Protein AF-A0A1F3C4R5-F1 (afdb_monomer_lite)

Structure (mmCIF, N/CA/C/O backbone):
data_AF-A0A1F3C4R5-F1
#
_entry.id   AF-A0A1F3C4R5-F1
#
loop_
_atom_site.group_PDB
_atom_site.id
_atom_site.type_symbol
_atom_site.label_atom_id
_atom_site.label_alt_id
_atom_site.label_comp_id
_atom_site.label_asym_id
_atom_site.label_entity_id
_atom_site.label_seq_id
_atom_site.pdbx_PDB_ins_code
_atom_site.Cartn_x
_atom_site.Cartn_y
_atom_site.Cartn_z
_atom_site.occupancy
_atom_site.B_iso_or_equiv
_atom_site.auth_seq_id
_atom_site.auth_comp_id
_atom_site.auth_asym_id
_atom_site.auth_atom_id
_atom_site.pdbx_PDB_model_num
ATOM 1 N N . MET A 1 1 ? -13.277 0.450 -11.439 1.00 74.12 1 MET A N 1
ATOM 2 C CA . MET A 1 1 ? -12.091 1.014 -10.760 1.00 74.12 1 MET A CA 1
ATOM 3 C C . MET A 1 1 ? -11.879 0.213 -9.482 1.00 74.12 1 MET A C 1
ATOM 5 O O . MET A 1 1 ? -12.808 0.153 -8.687 1.00 74.12 1 MET A O 1
ATOM 9 N N . ALA A 1 2 ? -10.758 -0.502 -9.339 1.00 87.56 2 ALA A N 1
ATOM 10 C CA . ALA A 1 2 ? -10.528 -1.398 -8.200 1.00 87.56 2 ALA A CA 1
ATOM 11 C C . ALA A 1 2 ? -9.751 -0.668 -7.095 1.00 87.56 2 ALA A C 1
ATOM 13 O O . ALA A 1 2 ? -8.646 -0.189 -7.342 1.00 87.56 2 ALA A O 1
ATOM 14 N N . GLN A 1 3 ? -10.319 -0.594 -5.893 1.00 93.06 3 GLN A N 1
ATOM 15 C CA . GLN A 1 3 ? -9.693 0.014 -4.718 1.00 93.06 3 GLN A CA 1
ATOM 16 C C . GLN A 1 3 ? -9.530 -1.045 -3.629 1.00 93.06 3 GLN A C 1
ATOM 18 O O . GLN A 1 3 ? -10.498 -1.710 -3.261 1.00 93.06 3 GLN A O 1
ATOM 23 N N . LEU A 1 4 ? -8.319 -1.177 -3.095 1.00 92.50 4 LEU A N 1
ATOM 24 C CA . LEU A 1 4 ? -8.063 -1.984 -1.909 1.00 92.50 4 LEU A CA 1
ATOM 25 C C . LEU A 1 4 ? -8.250 -1.115 -0.668 1.00 92.50 4 LEU A C 1
ATOM 27 O O . LEU A 1 4 ? -7.641 -0.053 -0.564 1.00 92.50 4 LEU A O 1
ATOM 31 N N . VAL A 1 5 ? -9.056 -1.574 0.285 1.00 92.00 5 VAL A N 1
ATOM 32 C CA . VAL A 1 5 ? -9.194 -0.925 1.593 1.00 92.00 5 VAL A CA 1
ATOM 33 C C . VAL A 1 5 ? -8.549 -1.819 2.641 1.00 92.00 5 VAL A C 1
ATOM 35 O O . VAL A 1 5 ? -9.043 -2.908 2.925 1.00 92.00 5 VAL A O 1
ATOM 38 N N . PHE A 1 6 ? -7.442 -1.353 3.207 1.00 90.31 6 PHE A N 1
ATOM 39 C CA . PHE A 1 6 ? -6.709 -2.027 4.265 1.00 90.31 6 PHE A CA 1
ATOM 40 C C . PHE A 1 6 ? -7.033 -1.374 5.610 1.00 90.31 6 PHE A C 1
ATOM 42 O O . PHE A 1 6 ? -6.884 -0.164 5.769 1.00 90.31 6 PHE A O 1
ATOM 49 N N . LYS A 1 7 ? -7.485 -2.159 6.588 1.00 89.19 7 LYS A N 1
ATOM 50 C CA . LYS A 1 7 ? -7.705 -1.676 7.955 1.00 89.19 7 LYS A CA 1
ATOM 51 C C . LYS A 1 7 ? -6.462 -1.999 8.780 1.00 89.19 7 LYS A C 1
ATOM 53 O O . LYS A 1 7 ? -6.140 -3.169 8.939 1.00 89.19 7 LYS A O 1
ATOM 58 N N . SER A 1 8 ? -5.770 -0.971 9.258 1.00 84.31 8 SER A N 1
ATOM 59 C CA . SER A 1 8 ? -4.632 -1.094 10.170 1.00 84.31 8 SER A CA 1
ATOM 60 C C . SER A 1 8 ? -5.040 -0.684 11.580 1.00 84.31 8 SER A C 1
ATOM 62 O O . SER A 1 8 ? -5.694 0.348 11.740 1.00 84.31 8 SER A O 1
ATOM 64 N N . ASP A 1 9 ? -4.575 -1.404 12.594 1.00 80.88 9 ASP A N 1
ATOM 65 C CA . ASP A 1 9 ? -4.675 -0.960 13.987 1.00 80.88 9 ASP A CA 1
ATOM 66 C C . ASP A 1 9 ? -3.834 0.301 14.250 1.00 80.88 9 ASP A C 1
ATOM 68 O O . ASP A 1 9 ? -2.860 0.575 13.534 1.00 80.88 9 ASP A O 1
ATOM 72 N N . ILE A 1 10 ? -4.204 1.071 15.282 1.00 68.31 10 ILE A N 1
ATOM 73 C CA . ILE A 1 10 ? -3.535 2.334 15.643 1.00 68.31 10 ILE A CA 1
ATOM 74 C C . ILE A 1 10 ? -2.052 2.135 15.942 1.00 68.31 10 ILE A C 1
ATOM 76 O O . ILE A 1 10 ? -1.234 2.973 15.557 1.00 68.31 10 ILE A O 1
ATOM 80 N N . GLU A 1 11 ? -1.729 1.012 16.578 1.00 75.12 11 GLU A N 1
ATOM 81 C CA . GLU A 1 11 ? -0.389 0.668 17.050 1.00 75.12 11 GLU A CA 1
ATOM 82 C C . GLU A 1 11 ? 0.577 0.367 15.901 1.00 75.12 11 GLU A C 1
ATOM 84 O O . GLU A 1 11 ? 1.792 0.414 16.088 1.00 75.12 11 GLU A O 1
ATOM 89 N N . ASN A 1 12 ? 0.059 0.124 14.690 1.00 78.19 12 ASN A N 1
ATOM 90 C CA . ASN A 1 12 ? 0.909 -0.115 13.537 1.00 78.19 12 ASN A CA 1
ATOM 91 C C . ASN A 1 12 ? 1.658 1.163 13.140 1.00 78.19 12 ASN A C 1
ATOM 93 O O . ASN A 1 12 ? 1.070 2.177 12.725 1.00 78.19 12 ASN A O 1
ATOM 97 N N . SER A 1 13 ? 2.983 1.072 13.209 1.00 82.62 13 SER A N 1
ATOM 98 C CA . SER A 1 13 ? 3.908 2.038 12.627 1.00 82.62 13 SER A CA 1
ATOM 99 C C . SER A 1 13 ? 3.760 2.100 11.101 1.00 82.62 13 SER A C 1
ATOM 101 O O . SER A 1 13 ? 3.239 1.187 10.455 1.00 82.62 13 SER A O 1
ATOM 103 N N . LEU A 1 14 ? 4.244 3.188 10.494 1.00 84.06 14 LEU A N 1
ATOM 104 C CA . LEU A 1 14 ? 4.212 3.369 9.038 1.00 84.06 14 LEU A CA 1
ATOM 105 C C . LEU A 1 14 ? 4.914 2.213 8.295 1.00 84.06 14 LEU A C 1
ATOM 107 O O . LEU A 1 14 ? 4.426 1.763 7.262 1.00 84.06 14 LEU A O 1
ATOM 111 N N . MET A 1 15 ? 6.031 1.710 8.837 1.00 85.31 15 MET A N 1
ATOM 112 C CA . MET A 1 15 ? 6.761 0.569 8.272 1.00 85.31 15 MET A CA 1
ATOM 113 C C . MET A 1 15 ? 5.917 -0.702 8.258 1.00 85.31 15 MET A C 1
ATOM 115 O O . MET A 1 15 ? 5.772 -1.306 7.200 1.00 85.31 15 MET A O 1
ATOM 119 N N . GLN A 1 16 ? 5.284 -1.048 9.382 1.00 87.44 16 GLN A N 1
ATOM 120 C CA . GLN A 1 16 ? 4.413 -2.225 9.465 1.00 87.44 16 GLN A CA 1
ATOM 121 C C . GLN A 1 16 ? 3.253 -2.136 8.470 1.00 87.44 16 GLN A C 1
ATOM 123 O O . GLN A 1 16 ? 2.923 -3.114 7.804 1.00 87.44 16 GLN A O 1
ATOM 128 N N . ILE A 1 17 ? 2.668 -0.944 8.298 1.00 88.75 17 ILE A N 1
ATOM 129 C CA . ILE A 1 17 ? 1.636 -0.719 7.279 1.00 88.75 17 ILE A CA 1
ATOM 130 C C . ILE A 1 17 ? 2.186 -1.020 5.883 1.00 88.75 17 ILE A C 1
ATOM 132 O O . ILE A 1 17 ? 1.518 -1.713 5.117 1.00 88.75 17 ILE A O 1
ATOM 136 N N . PHE A 1 18 ? 3.387 -0.540 5.547 1.00 89.12 18 PHE A N 1
ATOM 137 C CA . PHE A 1 18 ? 4.003 -0.820 4.250 1.00 89.12 18 PHE A CA 1
ATOM 138 C C . PHE A 1 18 ? 4.265 -2.308 4.026 1.00 89.12 18 PHE A C 1
ATOM 140 O O . PHE A 1 18 ? 3.983 -2.800 2.935 1.00 89.12 18 PHE A O 1
ATOM 147 N N . GLU A 1 19 ? 4.748 -3.033 5.034 1.00 88.94 19 GLU A N 1
ATOM 148 C CA . GLU A 1 19 ? 4.947 -4.484 4.945 1.00 88.94 19 GLU A CA 1
ATOM 149 C C . GLU A 1 19 ? 3.635 -5.228 4.697 1.00 88.94 19 GLU A C 1
ATOM 151 O O . GLU A 1 19 ? 3.583 -6.127 3.858 1.00 88.94 19 GLU A O 1
ATOM 156 N N . LEU A 1 20 ? 2.558 -4.807 5.365 1.00 89.06 20 LEU A N 1
ATOM 157 C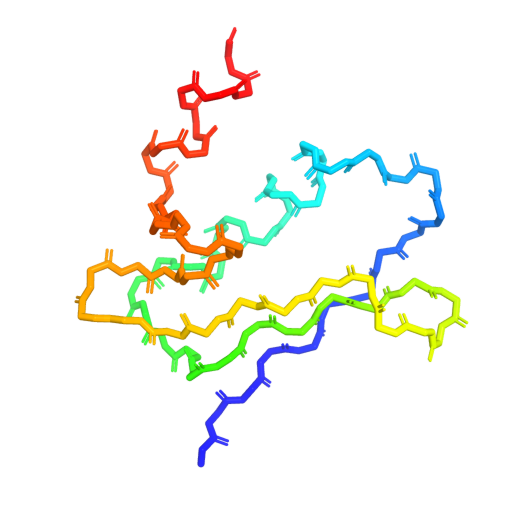 CA . LEU A 1 20 ? 1.235 -5.407 5.222 1.00 89.06 20 LEU A CA 1
ATOM 158 C C . LEU A 1 20 ? 0.613 -5.142 3.846 1.00 89.06 20 LEU A C 1
ATOM 160 O O . LEU A 1 20 ? -0.020 -6.034 3.279 1.00 89.06 20 LEU A O 1
ATOM 164 N N . VAL A 1 21 ? 0.792 -3.942 3.281 1.00 90.19 21 VAL A N 1
ATOM 165 C CA . VAL A 1 21 ? 0.241 -3.617 1.952 1.00 90.19 21 VAL A CA 1
ATOM 166 C C . VAL A 1 21 ? 1.129 -4.089 0.797 1.00 90.19 21 VAL A C 1
ATOM 168 O O . VAL A 1 21 ? 0.635 -4.267 -0.317 1.00 90.19 21 VAL A O 1
ATOM 171 N N . MET A 1 22 ? 2.421 -4.335 1.040 1.00 90.88 22 MET A N 1
ATOM 172 C CA . MET A 1 22 ? 3.407 -4.706 0.020 1.00 90.88 22 MET A CA 1
ATOM 173 C C . MET A 1 22 ? 2.980 -5.884 -0.880 1.00 90.88 22 MET A C 1
ATOM 175 O O . MET A 1 22 ? 3.152 -5.765 -2.098 1.00 90.88 22 MET A O 1
ATOM 179 N N . PRO A 1 23 ? 2.413 -7.000 -0.373 1.00 89.88 23 PRO A N 1
ATOM 180 C CA . PRO A 1 23 ? 1.977 -8.113 -1.221 1.00 89.88 23 PRO A CA 1
ATOM 181 C C . PRO A 1 23 ? 0.932 -7.698 -2.261 1.00 89.88 23 PRO A C 1
ATOM 183 O O . PRO A 1 23 ? 0.964 -8.171 -3.397 1.00 89.88 23 PRO A O 1
ATOM 186 N N . TYR A 1 24 ? 0.054 -6.760 -1.902 1.00 90.12 24 TYR A N 1
ATOM 187 C CA . TYR A 1 24 ? -1.014 -6.258 -2.765 1.00 90.12 24 TYR A CA 1
ATOM 188 C C . TYR A 1 24 ? -0.534 -5.237 -3.798 1.00 90.12 24 TYR A C 1
ATOM 190 O O . TYR A 1 24 ? -1.253 -4.913 -4.744 1.00 90.12 24 TYR A O 1
ATOM 198 N N . MET A 1 25 ? 0.691 -4.730 -3.645 1.00 89.94 25 MET A N 1
ATOM 199 C CA . MET A 1 25 ? 1.296 -3.836 -4.625 1.00 89.94 25 MET A CA 1
ATOM 200 C C . MET A 1 25 ? 1.851 -4.594 -5.838 1.00 89.94 25 MET A C 1
ATOM 202 O O . MET A 1 25 ? 2.074 -3.993 -6.891 1.00 89.94 25 MET A O 1
ATOM 206 N N . LYS A 1 26 ? 2.072 -5.910 -5.719 1.00 86.88 26 LYS A N 1
ATOM 207 C CA . LYS A 1 26 ? 2.574 -6.737 -6.820 1.00 86.88 26 LYS A CA 1
ATOM 208 C C . LYS A 1 26 ? 1.535 -6.811 -7.944 1.00 86.88 26 LYS A C 1
ATOM 210 O O . LYS A 1 26 ? 0.363 -7.074 -7.705 1.00 86.88 26 LYS A O 1
ATOM 215 N N . GLY A 1 27 ? 1.979 -6.578 -9.178 1.00 86.88 27 GLY A N 1
ATOM 216 C CA . GLY A 1 27 ? 1.116 -6.621 -10.363 1.00 86.88 27 GLY A CA 1
ATOM 217 C C . GLY A 1 27 ? 0.229 -5.389 -10.569 1.00 86.88 27 GLY A C 1
ATOM 218 O O . GLY A 1 27 ? -0.502 -5.363 -11.550 1.00 86.88 27 GLY A O 1
ATOM 219 N N . LEU A 1 28 ? 0.303 -4.372 -9.691 1.00 89.94 28 LEU A N 1
ATOM 220 C CA . LEU A 1 28 ? -0.389 -3.080 -9.848 1.00 89.94 28 LEU A CA 1
ATOM 221 C C . LEU A 1 28 ? -1.888 -3.228 -10.177 1.00 89.94 28 LEU A C 1
ATOM 223 O O . LEU A 1 28 ? -2.425 -2.559 -11.060 1.00 89.94 28 LEU A O 1
ATOM 227 N N . VAL A 1 29 ? -2.564 -4.145 -9.481 1.00 91.75 29 VAL A N 1
ATOM 228 C CA . VAL A 1 29 ? -3.966 -4.501 -9.756 1.00 91.75 29 VAL A CA 1
ATOM 229 C C . VAL A 1 29 ? -4.933 -3.403 -9.313 1.00 91.75 29 VAL A C 1
ATOM 231 O O . VAL A 1 29 ? -5.925 -3.134 -9.989 1.00 91.75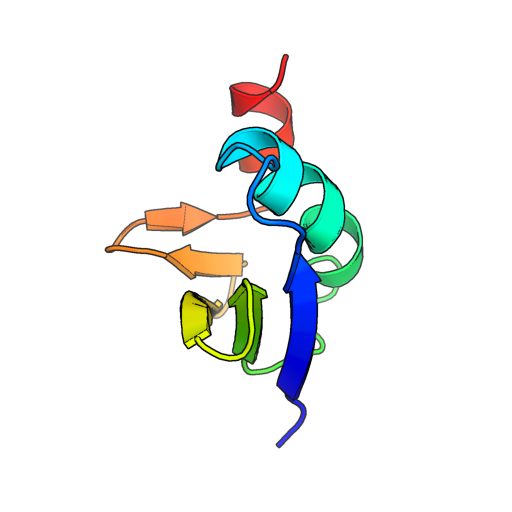 29 VAL A O 1
ATOM 234 N N . TYR A 1 30 ? -4.649 -2.763 -8.180 1.00 93.81 30 TYR A N 1
ATOM 235 C CA . TYR A 1 30 ? -5.520 -1.756 -7.588 1.00 93.81 30 TYR A CA 1
ATOM 236 C C . TYR A 1 30 ? -5.122 -0.366 -8.065 1.00 93.81 30 TYR A C 1
ATOM 238 O O . TYR A 1 30 ? -3.951 -0.013 -8.060 1.00 93.81 30 TYR A O 1
ATOM 246 N N . GLU A 1 31 ? -6.103 0.450 -8.433 1.00 93.75 31 GLU A N 1
ATOM 247 C CA . GLU A 1 31 ? -5.883 1.857 -8.787 1.00 93.75 31 GLU A CA 1
ATOM 248 C C . GLU A 1 31 ? -5.532 2.686 -7.546 1.00 93.75 31 GLU A C 1
ATOM 250 O O . GLU A 1 31 ? -4.788 3.665 -7.619 1.00 93.75 31 GLU A O 1
ATOM 255 N N . GLN A 1 32 ? -6.034 2.264 -6.385 1.00 94.56 32 GLN A N 1
ATOM 256 C CA . GLN A 1 32 ? -5.758 2.896 -5.106 1.00 94.56 32 GLN A CA 1
ATOM 257 C C . GLN A 1 32 ? -5.714 1.856 -3.983 1.00 94.56 32 GLN A C 1
ATOM 259 O O . GLN A 1 32 ? -6.541 0.944 -3.939 1.00 94.56 32 GLN A O 1
ATOM 264 N N . ILE A 1 33 ? -4.774 2.019 -3.053 1.00 94.62 33 ILE A N 1
ATOM 265 C CA . ILE A 1 33 ? -4.752 1.317 -1.768 1.00 94.62 33 ILE A CA 1
ATOM 266 C C . ILE A 1 33 ? -5.004 2.359 -0.672 1.00 94.62 33 ILE A C 1
ATOM 268 O O . ILE A 1 33 ? -4.206 3.273 -0.461 1.00 94.62 33 ILE A O 1
ATOM 272 N N . LEU A 1 34 ? -6.139 2.238 0.007 1.00 93.81 34 LEU A N 1
ATOM 273 C CA . LEU A 1 34 ? -6.563 3.101 1.101 1.00 93.81 34 LEU A CA 1
ATOM 274 C C . LEU A 1 34 ? -6.306 2.391 2.427 1.00 93.81 34 LEU A C 1
ATOM 276 O O . LEU A 1 34 ? -6.844 1.312 2.660 1.00 93.81 34 LEU A O 1
ATOM 280 N N . VAL A 1 35 ? -5.526 3.005 3.308 1.00 92.56 35 VAL A N 1
ATOM 281 C CA . VAL A 1 35 ? -5.278 2.503 4.659 1.00 92.56 35 VAL A CA 1
ATOM 282 C C . VAL A 1 35 ? -6.118 3.299 5.652 1.00 92.56 35 VAL A C 1
ATOM 284 O O . VAL A 1 35 ? -5.975 4.521 5.769 1.00 92.56 35 VAL A O 1
ATOM 287 N N . LEU A 1 36 ? -6.984 2.597 6.376 1.00 92.00 36 LEU A N 1
ATOM 288 C CA . LEU A 1 36 ? -7.843 3.141 7.421 1.00 92.00 36 LEU A CA 1
ATOM 289 C C . LEU A 1 36 ? -7.335 2.724 8.803 1.00 92.00 36 LEU A C 1
ATOM 291 O O . LEU A 1 36 ? -6.978 1.568 9.004 1.00 92.00 36 LEU A O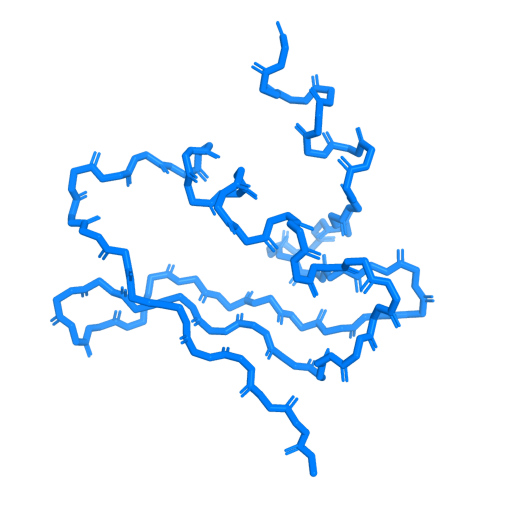 1
ATOM 295 N N . SER A 1 37 ? -7.380 3.644 9.761 1.00 87.19 37 SER A N 1
ATOM 296 C CA . SER A 1 37 ? -7.107 3.407 11.180 1.00 87.19 37 SER A CA 1
ATOM 297 C C . SER A 1 37 ? -8.239 4.021 11.992 1.00 87.19 37 SER A C 1
ATOM 299 O O . SER A 1 37 ? -8.536 5.201 11.817 1.00 87.19 37 SER A O 1
ATOM 301 N N . GLU A 1 38 ? -8.913 3.222 12.822 1.00 85.38 38 GLU A N 1
ATOM 302 C CA . GLU A 1 38 ? -10.112 3.642 13.579 1.00 85.38 38 GLU A CA 1
ATOM 303 C C . GLU A 1 38 ? -11.176 4.361 12.726 1.00 85.38 38 GLU A C 1
ATOM 305 O O . GLU A 1 38 ? -11.762 5.370 13.113 1.00 85.38 38 GLU A O 1
ATOM 310 N N . GLY A 1 39 ? -11.396 3.879 11.501 1.00 81.69 39 GLY A N 1
ATOM 311 C CA . GLY A 1 39 ? -12.370 4.474 10.579 1.00 81.69 39 GLY A CA 1
ATOM 312 C C . GLY A 1 39 ? -11.936 5.800 9.944 1.00 81.69 39 GLY A C 1
ATOM 313 O O . GLY A 1 39 ? -12.680 6.345 9.132 1.00 81.69 39 GLY A O 1
ATOM 314 N N . LYS A 1 40 ? -10.731 6.301 10.244 1.00 86.81 40 LYS A N 1
ATOM 315 C CA . LYS A 1 40 ? -10.138 7.477 9.596 1.00 86.81 40 LYS A CA 1
ATOM 316 C C . LYS A 1 40 ? -9.096 7.068 8.567 1.00 86.81 40 LYS A C 1
ATOM 318 O O . LYS A 1 40 ? -8.359 6.102 8.752 1.00 86.81 40 LYS A O 1
ATOM 323 N N . THR A 1 41 ? -9.001 7.838 7.489 1.00 89.44 41 THR A N 1
ATOM 324 C CA . THR A 1 41 ? -7.947 7.660 6.490 1.00 89.44 41 THR A CA 1
ATOM 325 C C . THR A 1 41 ? -6.590 7.997 7.091 1.00 89.44 41 THR A C 1
ATOM 327 O O . THR A 1 41 ? -6.331 9.147 7.435 1.00 89.44 41 THR A O 1
ATOM 330 N N . LYS A 1 42 ? -5.722 6.988 7.197 1.00 88.88 42 LYS A N 1
ATOM 331 C CA . LYS A 1 42 ? -4.340 7.136 7.665 1.00 88.88 42 LYS A CA 1
ATOM 332 C C . LYS A 1 42 ? -3.386 7.344 6.494 1.00 88.88 42 LYS A C 1
ATOM 334 O O . LYS A 1 42 ? -2.445 8.121 6.604 1.00 88.88 42 LYS A O 1
ATOM 339 N N . MET A 1 43 ? -3.629 6.672 5.368 1.00 90.69 43 MET A N 1
ATOM 340 C CA . MET A 1 43 ? -2.738 6.723 4.211 1.00 90.69 43 MET A CA 1
ATOM 341 C C . MET A 1 43 ? -3.467 6.362 2.915 1.00 90.69 43 MET A C 1
ATOM 343 O O . MET A 1 43 ? -4.351 5.511 2.900 1.00 90.69 43 MET A O 1
ATOM 347 N N . ILE A 1 44 ? -3.075 7.015 1.820 1.00 93.06 44 ILE A N 1
ATOM 348 C CA . ILE A 1 44 ? -3.595 6.761 0.475 1.00 93.06 44 ILE A CA 1
ATOM 349 C C . ILE A 1 44 ? -2.411 6.514 -0.455 1.00 93.06 44 ILE A C 1
ATOM 351 O O . ILE A 1 44 ? -1.482 7.319 -0.525 1.00 93.06 44 ILE A O 1
ATOM 355 N N . LEU A 1 45 ? -2.467 5.405 -1.178 1.00 94.06 45 LEU A N 1
ATOM 356 C CA . LEU A 1 45 ? -1.508 5.003 -2.193 1.00 94.06 45 LEU A CA 1
ATOM 357 C C . LEU A 1 45 ? -2.206 5.004 -3.542 1.00 94.06 45 LEU A C 1
ATOM 359 O O . LEU A 1 45 ? -3.088 4.182 -3.772 1.00 94.06 45 LEU A O 1
ATOM 363 N N . ASN A 1 46 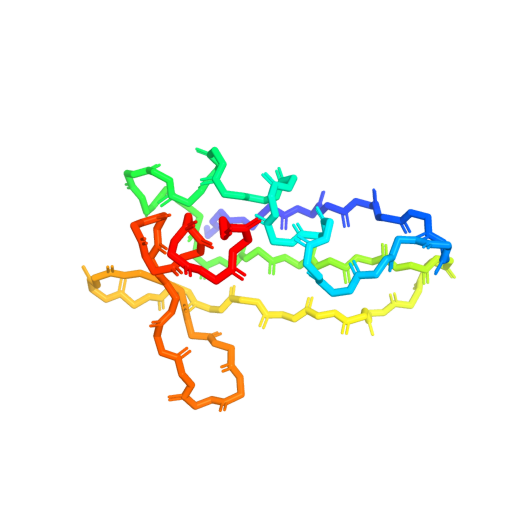? -1.804 5.894 -4.441 1.00 95.19 46 ASN A N 1
ATOM 364 C CA . ASN A 1 46 ? -2.367 5.940 -5.790 1.00 95.19 46 ASN A CA 1
ATOM 365 C C . ASN A 1 46 ? -1.445 5.211 -6.757 1.00 95.19 46 ASN A C 1
ATOM 367 O O . ASN A 1 46 ? -0.236 5.454 -6.746 1.00 95.19 46 ASN A O 1
ATOM 371 N N . LYS A 1 47 ? -1.998 4.331 -7.585 1.00 95.06 47 LYS A N 1
ATOM 372 C CA . LYS A 1 47 ? -1.229 3.593 -8.581 1.00 95.06 47 LYS A CA 1
ATOM 373 C C . LYS A 1 47 ? -0.549 4.539 -9.568 1.00 95.06 47 LYS A C 1
ATOM 375 O O . LYS A 1 47 ? -1.069 5.592 -9.930 1.00 95.06 47 LYS A O 1
ATOM 380 N N . THR A 1 48 ? 0.640 4.140 -9.985 1.00 94.31 48 THR A N 1
ATOM 381 C CA . THR A 1 48 ? 1.402 4.719 -11.089 1.00 94.31 48 THR A CA 1
ATOM 382 C C . THR A 1 48 ? 1.818 3.598 -12.038 1.00 94.31 48 THR A C 1
ATOM 384 O O . THR A 1 48 ? 1.560 2.426 -11.764 1.00 94.31 48 THR A O 1
ATOM 387 N N . ASP A 1 49 ? 2.513 3.931 -13.125 1.00 91.62 49 ASP A N 1
ATOM 388 C CA . ASP A 1 49 ? 2.981 2.939 -14.105 1.00 91.62 49 ASP A CA 1
ATOM 389 C C . ASP A 1 49 ? 3.951 1.905 -13.503 1.00 91.62 49 ASP A C 1
ATOM 391 O O . ASP A 1 49 ? 4.055 0.785 -13.994 1.00 91.62 49 ASP A O 1
ATOM 395 N N . CYS A 1 50 ? 4.641 2.267 -12.414 1.00 91.00 50 CYS A N 1
ATOM 396 C CA . CYS A 1 50 ? 5.719 1.460 -11.832 1.00 91.00 50 CYS A CA 1
ATOM 397 C C . CYS A 1 50 ? 5.506 1.089 -10.354 1.00 91.00 50 CYS A C 1
ATOM 399 O O . CYS A 1 50 ? 6.361 0.427 -9.768 1.00 91.00 50 CYS A O 1
ATOM 401 N N . GLY A 1 51 ? 4.433 1.545 -9.703 1.00 94.12 51 GLY A N 1
ATOM 402 C CA . GLY A 1 51 ? 4.289 1.411 -8.253 1.00 94.12 51 GLY A CA 1
ATOM 403 C C . GLY A 1 51 ? 3.059 2.115 -7.702 1.00 94.12 51 GLY A C 1
ATOM 404 O O . GLY A 1 51 ? 2.066 2.304 -8.398 1.00 94.12 51 GLY A O 1
ATOM 405 N N . TYR A 1 52 ? 3.146 2.533 -6.440 1.00 95.12 52 TYR A N 1
ATOM 406 C CA . TYR A 1 52 ? 2.146 3.405 -5.835 1.00 95.12 52 TYR A CA 1
ATOM 407 C C . TYR A 1 52 ? 2.801 4.648 -5.251 1.00 95.12 52 TYR A C 1
ATOM 409 O O . TYR A 1 52 ? 3.836 4.580 -4.589 1.00 95.12 52 TYR A O 1
ATOM 417 N N . ARG A 1 53 ? 2.192 5.802 -5.493 1.00 95.38 53 ARG A N 1
ATOM 418 C CA . ARG A 1 53 ? 2.646 7.094 -4.997 1.00 95.38 53 ARG A CA 1
ATOM 419 C C . ARG A 1 53 ? 2.105 7.345 -3.593 1.00 95.38 53 ARG A C 1
ATOM 421 O O . ARG A 1 53 ? 0.893 7.323 -3.389 1.00 95.38 53 ARG A O 1
ATOM 428 N N . TYR A 1 54 ? 3.009 7.678 -2.679 1.00 92.12 54 TYR A N 1
ATOM 429 C CA . TYR A 1 54 ? 2.736 8.174 -1.334 1.00 92.12 54 TYR A CA 1
ATOM 430 C C . TYR A 1 54 ? 3.565 9.435 -1.082 1.00 92.12 54 TYR A C 1
ATOM 432 O O . TYR A 1 54 ? 4.784 9.392 -1.232 1.00 92.12 54 TYR A O 1
ATOM 440 N N . ASN A 1 55 ? 2.927 10.558 -0.730 1.00 87.69 55 ASN A N 1
ATOM 441 C CA . ASN A 1 55 ? 3.599 11.835 -0.429 1.00 87.69 55 ASN A CA 1
ATOM 442 C C . ASN A 1 55 ? 4.713 12.210 -1.434 1.00 87.69 55 ASN A C 1
ATOM 444 O O . ASN A 1 55 ? 5.834 12.535 -1.057 1.00 87.69 55 ASN A O 1
ATOM 448 N N . GLY A 1 56 ? 4.428 12.090 -2.736 1.00 88.69 56 GLY A N 1
ATOM 449 C CA . GLY A 1 56 ? 5.383 12.389 -3.817 1.00 88.69 56 GLY A CA 1
ATOM 450 C C . GLY A 1 56 ? 6.414 11.291 -4.115 1.00 88.69 56 GLY A C 1
ATOM 451 O O . GLY A 1 56 ? 7.029 11.309 -5.178 1.00 88.69 56 GLY A O 1
ATOM 452 N N . THR A 1 57 ? 6.552 10.283 -3.254 1.00 90.50 57 THR A N 1
ATOM 453 C CA . THR A 1 57 ? 7.469 9.155 -3.453 1.00 90.50 57 THR A CA 1
ATOM 454 C C . THR A 1 57 ? 6.755 7.978 -4.109 1.00 90.50 57 THR A C 1
ATOM 456 O O . THR A 1 57 ? 5.682 7.572 -3.672 1.00 90.50 57 THR A O 1
ATOM 459 N N . ILE A 1 58 ? 7.356 7.393 -5.150 1.00 93.50 58 ILE A N 1
ATOM 460 C CA . ILE A 1 58 ? 6.876 6.132 -5.734 1.00 93.50 58 ILE A CA 1
ATOM 461 C C . ILE A 1 58 ? 7.464 4.968 -4.942 1.00 93.50 58 ILE A C 1
ATOM 463 O O . ILE A 1 58 ? 8.683 4.749 -4.958 1.00 93.50 58 ILE A O 1
ATOM 467 N N . LEU A 1 59 ? 6.577 4.229 -4.286 1.00 92.19 59 LEU A N 1
ATOM 468 C CA . LEU A 1 59 ? 6.855 3.019 -3.536 1.00 92.19 59 LEU A CA 1
ATOM 469 C C . LEU A 1 59 ? 6.664 1.797 -4.433 1.00 92.19 59 LEU A C 1
ATOM 471 O O . LEU A 1 59 ? 5.642 1.639 -5.104 1.00 92.19 59 LEU A O 1
ATOM 475 N N . THR A 1 60 ? 7.662 0.924 -4.412 1.00 92.50 60 THR A N 1
ATOM 476 C CA . THR A 1 60 ? 7.634 -0.401 -5.032 1.00 92.50 60 THR A CA 1
ATOM 477 C C . THR A 1 60 ? 7.919 -1.442 -3.952 1.00 92.50 60 THR A C 1
ATOM 479 O O . THR A 1 60 ? 8.551 -1.098 -2.946 1.00 92.50 60 THR A O 1
ATOM 482 N N . PRO A 1 61 ? 7.515 -2.711 -4.133 1.00 89.88 61 PRO A N 1
ATOM 483 C CA . PRO A 1 61 ? 7.829 -3.763 -3.168 1.00 89.88 61 PRO A CA 1
ATOM 484 C C . PRO A 1 61 ? 9.323 -3.845 -2.826 1.00 89.88 61 PRO A C 1
ATOM 486 O O . PRO A 1 61 ? 9.689 -4.034 -1.673 1.00 89.88 61 PRO A O 1
ATOM 489 N N . GLU A 1 62 ? 10.203 -3.635 -3.807 1.00 90.00 62 GLU A N 1
ATOM 490 C CA . GLU A 1 62 ? 11.655 -3.634 -3.596 1.00 90.00 62 GLU A CA 1
ATOM 491 C C . GLU A 1 62 ? 12.140 -2.453 -2.749 1.00 90.00 62 GLU A C 1
ATOM 493 O O . GLU A 1 62 ? 13.005 -2.627 -1.892 1.00 90.00 62 GLU A O 1
ATOM 498 N N . LYS A 1 63 ? 11.581 -1.253 -2.954 1.00 89.19 63 LYS A N 1
ATOM 499 C CA . LYS A 1 63 ? 11.908 -0.082 -2.126 1.00 89.19 63 LYS A CA 1
ATOM 500 C C . LYS A 1 63 ? 11.435 -0.258 -0.691 1.00 89.19 63 LYS A C 1
ATOM 502 O O . LYS A 1 63 ? 12.176 0.085 0.220 1.00 89.19 63 LYS A O 1
ATOM 507 N N . ILE A 1 64 ? 10.237 -0.813 -0.504 1.00 87.69 64 ILE A N 1
ATOM 508 C CA . ILE A 1 64 ? 9.705 -1.099 0.830 1.00 87.69 64 ILE A CA 1
ATOM 509 C C . ILE A 1 64 ? 10.621 -2.096 1.541 1.00 87.69 64 ILE A C 1
ATOM 511 O O . ILE A 1 64 ? 11.073 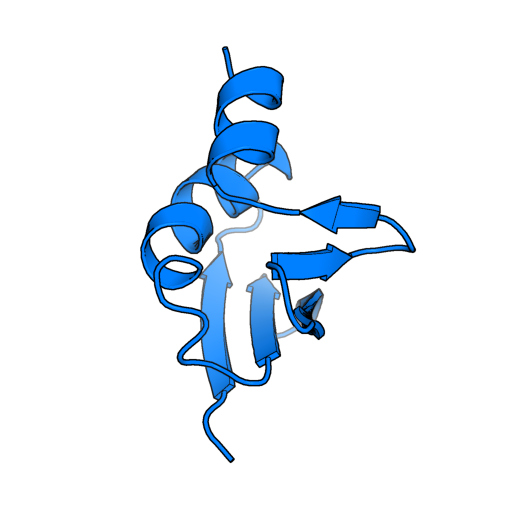-1.793 2.637 1.00 87.69 64 ILE A O 1
ATOM 515 N N . LYS A 1 65 ? 10.999 -3.206 0.887 1.00 87.00 65 LYS A N 1
ATOM 516 C CA . LYS A 1 65 ? 11.953 -4.186 1.442 1.00 87.00 65 LYS A CA 1
ATOM 517 C C . LYS A 1 65 ? 13.271 -3.554 1.894 1.00 87.00 65 LYS A C 1
ATOM 519 O O . LYS A 1 65 ? 13.753 -3.888 2.964 1.00 87.00 65 LYS A O 1
ATOM 524 N N . LYS A 1 66 ? 13.831 -2.630 1.105 1.00 85.69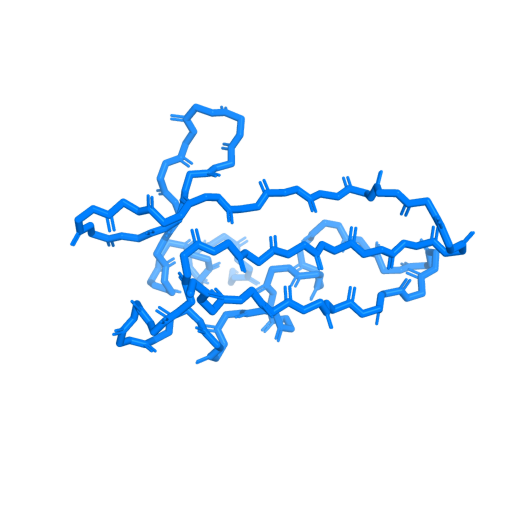 66 LYS A N 1
ATOM 525 C CA . LYS A 1 66 ? 15.069 -1.907 1.457 1.00 85.69 66 LYS A CA 1
ATOM 526 C C . LYS A 1 66 ? 14.915 -0.927 2.619 1.00 85.69 66 LYS A C 1
ATOM 528 O O . LYS A 1 66 ? 15.920 -0.543 3.195 1.00 85.69 66 LYS A O 1
ATOM 533 N N . TRP A 1 67 ? 13.702 -0.458 2.898 1.00 81.69 67 TRP A N 1
ATOM 534 C CA . TRP A 1 67 ? 13.443 0.423 4.035 1.00 81.69 67 TRP A CA 1
ATOM 535 C C . TRP A 1 67 ? 13.222 -0.343 5.331 1.00 81.69 67 TRP A C 1
ATOM 537 O O . TRP A 1 67 ? 13.544 0.193 6.382 1.00 81.69 67 TRP A O 1
ATOM 547 N N . VAL A 1 68 ? 12.655 -1.547 5.260 1.00 77.06 68 VAL A N 1
ATOM 548 C CA . VAL A 1 68 ? 12.309 -2.344 6.449 1.00 77.06 68 VAL A CA 1
ATOM 549 C C . VAL A 1 68 ? 13.401 -3.339 6.868 1.00 77.06 68 VAL A C 1
ATOM 551 O O . VAL A 1 68 ? 13.306 -3.891 7.958 1.00 77.06 68 VAL A O 1
ATOM 554 N N . SER A 1 69 ? 14.415 -3.580 6.022 1.00 70.25 69 SER A N 1
ATOM 555 C CA . SER A 1 69 ? 15.655 -4.306 6.377 1.00 70.25 69 SER A CA 1
ATOM 556 C C . SER A 1 69 ? 16.704 -3.366 6.950 1.00 70.25 69 SER A C 1
ATOM 558 O O . SER A 1 69 ? 17.415 -3.806 7.877 1.00 70.25 69 SER A O 1
#

Secondary structure (DSSP, 8-state):
--EEEEE--TT--HHHHHHHHHHHHGGG--SEEEEEETTEEEEEEEE-SSSEEETTEEE-HHHHHHHH-

pLDDT: mean 88.51, std 5.76, range [68.31, 95.38]

Radius of gyration: 11.23 Å; chains: 1; bounding box: 28×20×31 Å

Sequence (69 aa):
MAQLVFKSDIENSLMQIFELVMPYMKGLVYEQILVLSEGKTKMILNKTDCGYRYNGTILTPEKIKKWVS

Foldseek 3Di:
DAEAEAEDEPPDDPLNVCVVCQVVFPPQPHQKYFYDYPNDTPFIWGDDPAATDGPNDGDHSVNSVVVND